Protein AF-A0A6B8KCM3-F1 (afdb_monomer_lite)

Structure (mmCIF, N/CA/C/O backbone):
data_AF-A0A6B8KCM3-F1
#
_entry.id   AF-A0A6B8KCM3-F1
#
loop_
_atom_site.group_PDB
_atom_site.id
_atom_site.type_symbol
_atom_site.label_atom_id
_atom_site.label_alt_id
_atom_site.label_comp_id
_atom_site.label_asym_id
_atom_site.label_entity_id
_atom_site.label_seq_id
_atom_site.pdbx_PDB_ins_code
_atom_site.Cartn_x
_atom_site.Cartn_y
_atom_site.Cartn_z
_atom_site.occupancy
_atom_site.B_iso_or_equiv
_atom_site.auth_seq_id
_atom_site.auth_comp_id
_atom_site.auth_asym_id
_atom_site.auth_atom_id
_atom_site.pdbx_PDB_model_num
ATOM 1 N N . MET A 1 1 ? 12.483 -3.477 9.100 1.00 58.72 1 MET A N 1
ATOM 2 C CA . MET A 1 1 ? 11.505 -4.014 10.071 1.00 58.72 1 MET A CA 1
ATOM 3 C C . MET A 1 1 ? 10.202 -4.255 9.325 1.00 58.72 1 MET A C 1
ATOM 5 O O . MET A 1 1 ? 9.975 -3.520 8.370 1.00 58.72 1 MET A O 1
ATOM 9 N N . PRO A 1 2 ? 9.419 -5.296 9.653 1.00 71.31 2 PRO A N 1
ATOM 10 C CA . PRO A 1 2 ? 8.097 -5.471 9.056 1.00 71.31 2 PRO A CA 1
ATOM 11 C C . PRO A 1 2 ? 7.223 -4.266 9.411 1.00 71.31 2 PRO A C 1
ATOM 13 O O . PRO A 1 2 ? 7.267 -3.801 10.551 1.00 71.31 2 PRO A O 1
ATOM 16 N N . ILE A 1 3 ? 6.487 -3.748 8.431 1.00 84.25 3 ILE A N 1
ATOM 17 C CA . ILE A 1 3 ? 5.537 -2.658 8.658 1.00 84.25 3 ILE A CA 1
ATOM 18 C C . ILE A 1 3 ? 4.407 -3.201 9.518 1.00 84.25 3 ILE A C 1
ATOM 20 O O . ILE A 1 3 ? 3.905 -4.296 9.265 1.00 84.25 3 ILE A O 1
ATOM 24 N N . LYS A 1 4 ? 4.004 -2.460 10.546 1.00 88.00 4 LYS A N 1
ATOM 25 C CA . LYS A 1 4 ? 2.837 -2.833 11.337 1.00 88.00 4 LYS A CA 1
ATOM 26 C C . LYS A 1 4 ? 1.562 -2.456 10.579 1.00 88.00 4 LYS A C 1
ATOM 28 O O . LYS A 1 4 ? 1.525 -1.415 9.929 1.00 88.00 4 LYS A O 1
ATOM 33 N N . PRO A 1 5 ? 0.475 -3.236 10.693 1.00 86.81 5 PRO A N 1
ATOM 34 C CA . PRO A 1 5 ? -0.792 -2.916 10.029 1.00 86.81 5 PRO A CA 1
ATOM 35 C C . PRO A 1 5 ? -1.327 -1.514 10.361 1.00 86.81 5 PRO A C 1
ATOM 37 O O . PRO A 1 5 ? -1.932 -0.874 9.508 1.00 86.81 5 PRO A O 1
ATOM 40 N N . GLU A 1 6 ? -1.083 -1.029 11.581 1.00 86.62 6 GLU A N 1
ATOM 41 C CA . GLU A 1 6 ? -1.438 0.323 12.041 1.00 86.62 6 GLU A CA 1
ATOM 42 C C . GLU A 1 6 ? -0.651 1.461 11.370 1.00 86.62 6 GLU A C 1
ATOM 44 O O . GLU A 1 6 ? -1.097 2.606 11.375 1.00 86.62 6 GLU A O 1
ATOM 49 N N . GLU A 1 7 ? 0.493 1.162 10.755 1.00 88.06 7 GLU A N 1
ATOM 50 C CA . GLU A 1 7 ? 1.303 2.135 10.013 1.00 88.06 7 GLU A CA 1
ATOM 51 C C . GLU A 1 7 ? 0.838 2.283 8.555 1.00 88.06 7 GLU A C 1
ATOM 53 O O . GLU A 1 7 ? 1.314 3.166 7.842 1.00 88.06 7 GLU A O 1
ATOM 58 N N . ILE A 1 8 ? -0.100 1.441 8.101 1.00 90.56 8 ILE A N 1
ATOM 59 C CA . ILE A 1 8 ? -0.677 1.505 6.756 1.00 90.56 8 ILE A CA 1
ATOM 60 C C . ILE A 1 8 ? -1.725 2.613 6.717 1.00 90.56 8 ILE A C 1
ATOM 62 O O . ILE A 1 8 ? -2.813 2.480 7.279 1.00 90.56 8 ILE A O 1
ATOM 66 N N . GLN A 1 9 ? -1.412 3.700 6.014 1.00 91.31 9 GLN A N 1
ATOM 67 C CA . GLN A 1 9 ? -2.276 4.877 5.944 1.00 91.31 9 GLN A CA 1
ATOM 68 C C . GLN A 1 9 ? -2.719 5.187 4.508 1.00 91.31 9 GLN A C 1
ATOM 70 O O . GLN A 1 9 ? -1.937 5.008 3.571 1.00 91.31 9 GLN A O 1
ATOM 75 N N . PRO A 1 10 ? -3.954 5.687 4.306 1.00 92.19 10 PRO A N 1
ATOM 76 C CA . PRO A 1 10 ? -4.387 6.223 3.019 1.00 92.19 10 PRO A CA 1
ATOM 77 C C . PRO A 1 10 ? -3.441 7.311 2.498 1.00 92.19 10 PRO A C 1
ATOM 79 O O . PRO A 1 10 ? -2.939 8.130 3.264 1.00 92.19 10 PRO A O 1
ATOM 82 N N . GLY A 1 11 ? -3.206 7.328 1.187 1.00 89.44 11 GLY A N 1
ATOM 83 C CA . GLY A 1 11 ? -2.317 8.288 0.529 1.00 89.44 11 GLY A CA 1
ATOM 84 C C . GLY A 1 11 ? -0.825 7.971 0.657 1.00 89.44 11 GLY A C 1
ATOM 85 O O . GLY A 1 11 ? -0.012 8.669 0.057 1.00 89.44 11 GLY A O 1
ATOM 86 N N . LY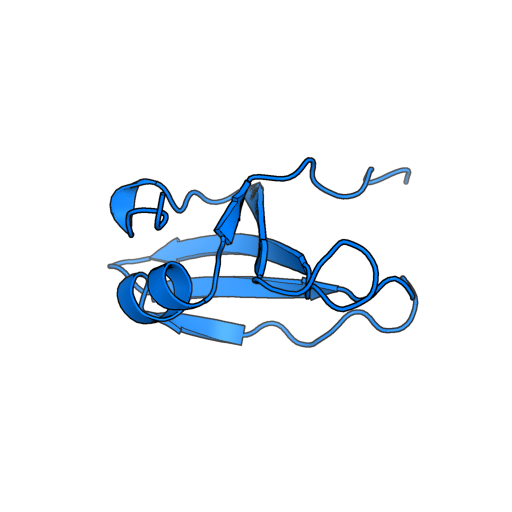S A 1 12 ? -0.450 6.922 1.399 1.00 91.62 12 LYS A N 1
ATOM 87 C CA . LYS A 1 12 ? 0.930 6.438 1.476 1.00 91.62 12 LYS A CA 1
ATOM 88 C C . LYS A 1 12 ? 1.224 5.410 0.396 1.00 91.62 12 LYS A C 1
ATOM 90 O O . LYS A 1 12 ? 0.328 4.716 -0.092 1.00 91.62 12 LYS A O 1
ATOM 95 N N . CYS A 1 13 ? 2.503 5.299 0.059 1.00 91.19 13 CYS A N 1
ATOM 96 C CA . CYS A 1 13 ? 2.985 4.356 -0.931 1.00 91.19 13 CYS A CA 1
ATOM 97 C C . CYS A 1 13 ? 4.025 3.422 -0.331 1.00 91.19 13 CYS A C 1
ATOM 99 O O . CYS A 1 13 ? 4.870 3.830 0.461 1.00 91.19 13 CYS A O 1
ATOM 101 N N . TYR A 1 14 ? 3.967 2.154 -0.717 1.00 91.00 14 TYR A N 1
ATOM 102 C CA . TYR A 1 14 ? 4.824 1.108 -0.176 1.00 91.00 14 TYR A CA 1
ATOM 103 C C . TYR A 1 14 ? 5.411 0.268 -1.301 1.00 91.00 14 TYR A C 1
ATOM 105 O O . TYR A 1 14 ? 4.865 0.216 -2.402 1.00 91.00 14 TYR A O 1
ATOM 113 N N . ARG A 1 15 ? 6.520 -0.415 -1.017 1.00 88.81 15 ARG A N 1
ATOM 114 C CA . ARG A 1 15 ? 7.074 -1.444 -1.905 1.00 88.81 15 ARG A CA 1
ATOM 115 C C . ARG A 1 15 ? 7.192 -2.791 -1.207 1.00 88.81 15 ARG A C 1
ATOM 117 O O . ARG A 1 15 ? 7.447 -2.819 -0.000 1.00 88.81 15 ARG A O 1
ATOM 124 N N . SER A 1 16 ? 7.076 -3.882 -1.957 1.00 87.44 16 SER A N 1
ATOM 125 C CA . SER A 1 16 ? 7.357 -5.235 -1.461 1.00 87.44 16 SER A CA 1
ATOM 126 C C . SER A 1 16 ? 8.863 -5.513 -1.357 1.00 87.44 16 SER A C 1
ATOM 128 O O . SER A 1 16 ? 9.716 -4.689 -1.718 1.00 87.44 16 SER A O 1
ATOM 130 N N . LYS A 1 17 ? 9.215 -6.681 -0.811 1.00 79.50 17 LYS A N 1
ATOM 131 C CA . LYS A 1 17 ? 10.588 -7.209 -0.863 1.00 79.50 17 LYS A CA 1
ATOM 132 C C . LYS A 1 17 ? 10.915 -7.636 -2.304 1.00 79.50 17 LYS A C 1
ATOM 134 O O . LYS A 1 17 ? 10.068 -8.213 -2.967 1.00 79.50 17 LYS A O 1
ATOM 139 N N . GLY A 1 18 ? 12.138 -7.378 -2.777 1.00 68.44 18 GLY A N 1
ATOM 140 C CA . GLY A 1 18 ? 12.540 -7.759 -4.147 1.00 68.44 18 GLY A CA 1
ATOM 141 C C . GLY A 1 18 ? 13.671 -6.945 -4.791 1.00 68.44 18 GLY A C 1
ATOM 142 O O . GLY A 1 18 ? 14.086 -7.247 -5.905 1.00 68.44 18 GLY A O 1
ATOM 143 N N . GLY A 1 19 ? 14.211 -5.925 -4.115 1.00 64.94 19 GLY A N 1
ATOM 144 C CA . GLY A 1 19 ? 15.139 -4.979 -4.756 1.00 64.94 19 GLY A CA 1
ATOM 145 C C . GLY A 1 19 ? 14.404 -4.040 -5.720 1.00 64.94 19 GLY A C 1
ATOM 146 O O . GLY A 1 19 ? 13.228 -4.229 -5.994 1.00 64.94 19 GLY A O 1
ATOM 147 N N . GLU A 1 20 ? 15.058 -2.985 -6.201 1.00 65.12 20 GLU A N 1
ATOM 148 C CA . GLU A 1 20 ? 14.376 -1.891 -6.919 1.00 65.12 20 GLU A CA 1
ATOM 149 C C . GLU A 1 20 ? 13.707 -2.315 -8.237 1.00 65.12 20 GLU A C 1
ATOM 151 O O . GLU A 1 20 ? 12.684 -1.748 -8.614 1.00 65.12 20 GLU A O 1
ATOM 156 N N . ILE A 1 21 ? 14.252 -3.348 -8.886 1.00 67.19 21 ILE A N 1
ATOM 157 C CA . ILE A 1 21 ? 13.786 -3.861 -10.180 1.00 67.19 21 ILE A CA 1
ATOM 158 C C . ILE A 1 21 ? 12.647 -4.881 -10.016 1.00 67.19 21 ILE A C 1
ATOM 160 O O . ILE A 1 21 ? 11.736 -4.892 -10.836 1.00 67.19 21 ILE A O 1
ATOM 164 N N . ASN A 1 22 ? 12.658 -5.701 -8.956 1.00 69.88 22 ASN A N 1
ATOM 165 C CA . ASN A 1 22 ? 11.662 -6.770 -8.768 1.00 69.88 22 ASN A CA 1
ATOM 166 C C . ASN A 1 22 ? 10.644 -6.482 -7.653 1.00 69.88 22 ASN A C 1
ATOM 168 O O . ASN A 1 22 ? 9.790 -7.320 -7.382 1.00 69.88 22 ASN A O 1
ATOM 172 N N . SER A 1 23 ? 10.732 -5.334 -6.971 1.00 76.56 23 SER A N 1
ATOM 173 C CA . SER A 1 23 ? 9.734 -4.943 -5.973 1.00 76.56 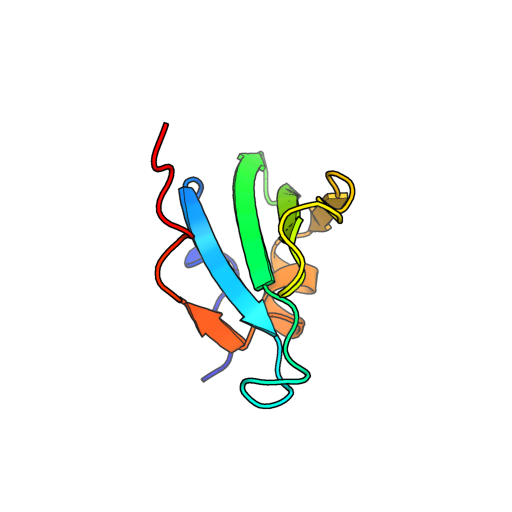23 SER A CA 1
ATOM 174 C C . SER A 1 23 ? 8.499 -4.351 -6.642 1.00 76.56 23 SER A C 1
ATOM 176 O O . SER A 1 23 ? 8.597 -3.355 -7.364 1.00 76.56 23 SER A O 1
ATOM 178 N N . GLU A 1 24 ? 7.338 -4.896 -6.310 1.00 83.25 24 GLU A N 1
ATOM 179 C CA . GLU A 1 24 ? 6.053 -4.279 -6.614 1.00 83.25 24 GLU A CA 1
ATOM 180 C C . GLU A 1 24 ? 5.852 -3.026 -5.757 1.00 83.25 24 GLU A C 1
ATOM 182 O O . GLU A 1 24 ? 6.335 -2.941 -4.621 1.00 83.25 24 GLU A O 1
ATOM 187 N N . LYS A 1 25 ? 5.139 -2.041 -6.308 1.00 86.75 25 LYS A N 1
ATOM 188 C CA . LYS A 1 25 ? 4.842 -0.765 -5.655 1.00 86.75 25 LYS A CA 1
ATOM 189 C C . LYS A 1 25 ? 3.333 -0.600 -5.537 1.00 86.75 25 LYS A C 1
ATOM 191 O O . LYS A 1 25 ? 2.601 -0.973 -6.449 1.00 86.75 25 LYS A O 1
ATOM 196 N N . TYR A 1 26 ? 2.884 -0.031 -4.425 1.00 88.00 26 TYR A N 1
ATOM 197 C CA . TYR A 1 26 ? 1.472 0.055 -4.058 1.00 88.00 26 TYR A CA 1
ATOM 198 C C . TYR A 1 26 ? 1.136 1.456 -3.520 1.00 88.00 26 TYR A C 1
ATOM 200 O O . TYR A 1 26 ? 1.892 1.971 -2.700 1.00 88.00 26 TYR A O 1
ATOM 208 N N . THR A 1 27 ? 0.009 2.061 -3.925 1.00 91.06 27 THR A N 1
ATOM 209 C CA . THR A 1 27 ? -0.596 3.268 -3.298 1.00 91.06 27 THR A CA 1
ATOM 210 C C . THR A 1 27 ? -1.758 2.766 -2.491 1.00 91.06 27 THR A C 1
ATOM 212 O O . THR A 1 27 ? -2.635 2.089 -3.029 1.00 91.06 27 THR A O 1
ATOM 215 N N . ILE A 1 28 ? -1.819 3.167 -1.232 1.00 92.94 28 ILE A N 1
ATOM 216 C CA . ILE A 1 28 ? -2.996 2.944 -0.414 1.00 92.94 28 ILE A CA 1
ATOM 217 C C . ILE A 1 28 ? -4.034 4.004 -0.754 1.00 92.94 28 ILE A C 1
ATOM 219 O O . ILE A 1 28 ? -3.814 5.198 -0.568 1.00 92.94 28 ILE A O 1
ATOM 223 N N . ILE A 1 29 ? -5.178 3.563 -1.258 1.00 92.06 29 ILE A N 1
ATOM 224 C CA . ILE A 1 29 ? -6.292 4.437 -1.624 1.00 92.06 29 ILE A CA 1
ATOM 225 C C . ILE A 1 29 ? -7.141 4.723 -0.390 1.00 92.06 29 ILE A C 1
ATOM 227 O O . ILE A 1 29 ? -7.478 5.871 -0.116 1.00 92.06 29 ILE A O 1
ATOM 231 N N . SER A 1 30 ? -7.486 3.681 0.361 1.00 93.69 30 SER A N 1
ATOM 232 C CA . SER A 1 30 ? -8.319 3.801 1.552 1.00 93.69 30 SER A CA 1
ATOM 233 C C . SER A 1 30 ? -8.058 2.657 2.523 1.00 93.69 30 SER A C 1
ATOM 235 O O . SER A 1 30 ? -7.586 1.583 2.149 1.00 93.69 30 SER A O 1
ATOM 237 N N . VAL A 1 31 ? -8.385 2.899 3.791 1.00 92.50 31 VAL A N 1
ATOM 238 C CA . VAL A 1 31 ? -8.375 1.892 4.851 1.00 92.50 31 VAL A CA 1
ATOM 239 C C . VAL A 1 31 ? -9.710 1.987 5.578 1.00 92.50 31 VAL A C 1
ATOM 241 O O . VAL A 1 31 ? -10.096 3.054 6.047 1.00 92.50 31 VAL A O 1
ATOM 244 N N . THR A 1 32 ? -10.463 0.894 5.639 1.00 92.62 32 THR A N 1
ATOM 245 C CA . THR A 1 32 ? -11.795 0.852 6.254 1.00 92.62 32 THR A CA 1
ATOM 246 C C . THR A 1 32 ? -11.929 -0.416 7.080 1.00 92.62 32 THR A C 1
ATOM 248 O O . THR A 1 32 ? -11.896 -1.517 6.541 1.00 92.62 32 THR A O 1
ATOM 251 N N . ARG A 1 33 ? -12.070 -0.268 8.406 1.00 89.56 33 ARG A N 1
ATOM 252 C CA . ARG A 1 33 ? -12.227 -1.390 9.358 1.00 89.56 33 ARG A CA 1
ATOM 253 C C . ARG A 1 33 ? -11.169 -2.498 9.187 1.00 89.56 33 ARG A C 1
ATOM 255 O O . ARG A 1 33 ? -11.481 -3.680 9.268 1.00 89.56 33 ARG A O 1
ATOM 262 N N . GLY A 1 34 ? -9.919 -2.118 8.922 1.00 87.12 34 GLY A N 1
ATOM 263 C CA . GLY A 1 34 ? -8.816 -3.064 8.717 1.00 87.12 34 GLY 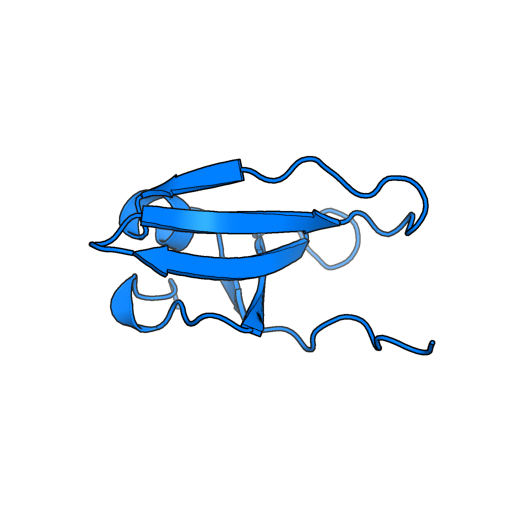A CA 1
ATOM 264 C C . GLY A 1 34 ? -8.755 -3.700 7.325 1.00 87.12 34 GLY A C 1
ATOM 265 O O . GLY A 1 34 ? -7.886 -4.537 7.096 1.00 87.12 34 GLY A O 1
ATOM 266 N N . IL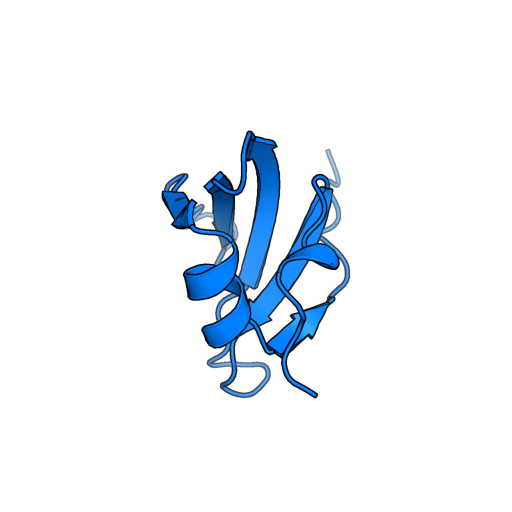E A 1 35 ? -9.624 -3.303 6.391 1.00 92.56 35 ILE A N 1
ATOM 267 C CA . ILE A 1 35 ? -9.502 -3.616 4.964 1.00 92.56 35 ILE A CA 1
ATOM 268 C C . ILE A 1 35 ? -8.794 -2.452 4.282 1.00 92.56 35 ILE A C 1
ATOM 270 O O . ILE A 1 35 ? -9.189 -1.298 4.435 1.00 92.56 35 ILE A O 1
ATOM 274 N N . VAL A 1 36 ? -7.752 -2.760 3.528 1.00 94.00 36 VAL A N 1
ATOM 275 C CA . VAL A 1 36 ? -6.950 -1.815 2.768 1.00 94.00 36 VAL A CA 1
ATOM 276 C C . VAL A 1 36 ? -7.296 -1.957 1.295 1.00 94.00 36 VAL A C 1
ATOM 278 O O . VAL A 1 36 ? -7.167 -3.039 0.723 1.00 94.00 36 VAL A O 1
ATOM 281 N N . THR A 1 37 ? -7.716 -0.855 0.683 1.00 93.81 37 THR A N 1
ATOM 282 C CA . THR A 1 37 ? -7.794 -0.737 -0.772 1.00 93.81 37 THR A CA 1
ATOM 283 C C . THR A 1 37 ? -6.478 -0.157 -1.255 1.00 93.81 37 THR A C 1
ATOM 285 O O . THR A 1 37 ? -6.130 0.966 -0.885 1.00 93.81 37 THR A O 1
ATOM 288 N N . TYR A 1 38 ? -5.753 -0.889 -2.090 1.00 91.00 38 TYR A N 1
ATOM 289 C CA . TYR A 1 38 ? -4.534 -0.391 -2.713 1.00 91.00 38 TYR A CA 1
ATOM 290 C C . TYR A 1 38 ? -4.588 -0.543 -4.229 1.00 91.00 38 TYR A C 1
ATOM 292 O O . TYR A 1 38 ? -5.364 -1.323 -4.780 1.00 91.00 38 TYR A O 1
ATOM 300 N N . GLN A 1 39 ? -3.747 0.222 -4.906 1.00 88.12 39 GLN A N 1
ATOM 301 C CA . GLN A 1 39 ? -3.485 0.083 -6.329 1.00 88.12 39 GLN A CA 1
ATOM 302 C C . GLN A 1 39 ? -2.008 -0.224 -6.515 1.00 88.12 39 GLN A C 1
ATOM 304 O O . GLN A 1 39 ? -1.172 0.523 -6.005 1.00 88.12 39 GLN A O 1
ATOM 309 N N . SER A 1 40 ? -1.688 -1.310 -7.217 1.00 84.12 40 SER A N 1
ATOM 310 C CA . SER A 1 40 ? -0.312 -1.569 -7.628 1.00 84.12 40 SER A CA 1
ATOM 311 C C . SER A 1 40 ? 0.036 -0.788 -8.896 1.00 84.12 40 SER A C 1
ATOM 313 O O . SER A 1 40 ? -0.805 -0.557 -9.768 1.00 84.12 40 SER A O 1
ATOM 315 N N . TRP A 1 41 ? 1.294 -0.380 -9.018 1.00 77.25 41 TRP A N 1
ATOM 316 C CA . TRP A 1 41 ? 1.868 0.006 -10.304 1.00 77.25 41 TRP A CA 1
ATOM 317 C C . TRP A 1 41 ? 3.193 -0.696 -10.501 1.00 77.25 41 TRP A C 1
ATOM 319 O O . TRP A 1 41 ? 3.959 -0.956 -9.569 1.00 77.25 41 TRP A O 1
ATOM 329 N N . THR A 1 42 ? 3.454 -0.980 -11.765 1.00 67.81 42 THR A N 1
ATOM 330 C CA . THR A 1 42 ? 4.755 -1.445 -12.219 1.00 67.81 42 THR A CA 1
ATOM 331 C C . THR A 1 42 ? 5.594 -0.239 -12.650 1.00 67.81 42 THR A C 1
ATOM 333 O O . THR A 1 42 ? 5.128 0.901 -12.621 1.00 67.81 42 THR A O 1
ATOM 336 N N . THR A 1 43 ? 6.852 -0.458 -13.026 1.00 58.94 43 THR A N 1
ATOM 337 C CA . THR A 1 43 ? 7.688 0.565 -13.680 1.00 58.94 43 THR A CA 1
ATOM 338 C C . THR A 1 43 ? 7.091 1.076 -14.993 1.00 58.94 43 THR A C 1
ATOM 340 O O . THR A 1 43 ? 7.460 2.156 -15.440 1.00 58.94 43 THR A O 1
ATOM 343 N N . ASP A 1 44 ? 6.146 0.341 -15.580 1.00 57.31 44 ASP A N 1
ATOM 344 C CA . ASP A 1 44 ? 5.333 0.791 -16.701 1.00 57.31 44 ASP A CA 1
ATOM 345 C C . ASP A 1 44 ? 4.058 1.476 -16.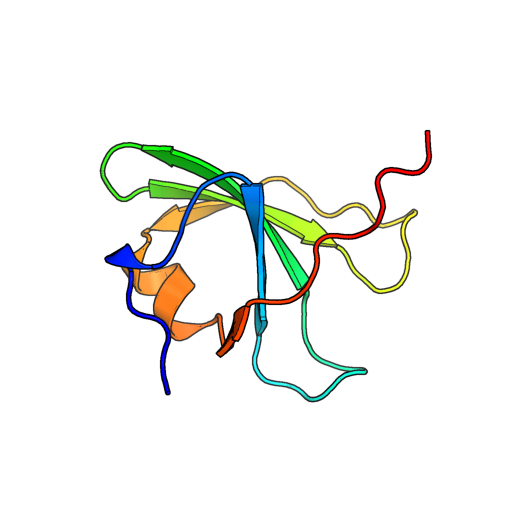178 1.00 57.31 44 ASP A C 1
ATOM 347 O O . ASP A 1 44 ? 3.128 0.823 -15.688 1.00 57.31 44 ASP A O 1
ATOM 351 N N . ALA A 1 45 ? 4.022 2.808 -16.285 1.00 52.72 45 ALA A N 1
ATOM 352 C CA . ALA A 1 45 ? 2.883 3.644 -15.898 1.00 52.72 45 ALA A CA 1
ATOM 353 C C . ALA A 1 45 ? 1.613 3.362 -16.727 1.00 52.72 45 ALA A C 1
ATOM 355 O O . ALA A 1 45 ? 0.511 3.692 -16.297 1.00 52.72 45 ALA A O 1
ATOM 356 N N . SER A 1 46 ? 1.751 2.714 -17.887 1.00 52.88 46 SER A N 1
ATOM 357 C CA . SER A 1 46 ? 0.646 2.302 -18.764 1.00 52.88 46 SER A CA 1
ATOM 358 C C . SER A 1 46 ? 0.004 0.991 -18.300 1.00 52.88 46 SER A C 1
ATOM 360 O O . SER A 1 46 ? -1.126 0.681 -18.672 1.00 52.88 46 SER A O 1
ATOM 362 N N . ARG A 1 47 ? 0.698 0.224 -17.448 1.00 52.44 47 ARG A N 1
ATOM 363 C CA . ARG A 1 47 ? 0.200 -1.002 -16.803 1.00 52.44 47 ARG A CA 1
ATOM 364 C C . ARG A 1 47 ? -0.290 -0.710 -15.387 1.00 52.44 47 ARG A C 1
ATOM 366 O O . ARG A 1 47 ? 0.095 -1.384 -14.424 1.00 52.44 47 ARG A O 1
ATOM 373 N N . LEU A 1 48 ? -1.138 0.314 -15.261 1.00 53.59 48 LEU A N 1
ATOM 374 C CA . LEU A 1 48 ? -1.877 0.596 -14.032 1.00 53.59 48 LEU A CA 1
ATOM 375 C C . LEU A 1 48 ? -2.648 -0.659 -13.640 1.00 53.59 48 LEU A C 1
ATOM 377 O O . LEU A 1 48 ? -3.589 -1.082 -14.309 1.00 53.59 48 LEU A O 1
ATOM 381 N N . SER A 1 49 ? -2.180 -1.288 -12.572 1.00 62.72 49 SER A N 1
ATOM 382 C CA . SER A 1 49 ? -2.706 -2.560 -12.128 1.00 62.72 49 SER A CA 1
ATOM 383 C C . SER A 1 49 ? -3.954 -2.315 -11.285 1.00 62.72 49 SER A C 1
ATOM 385 O O . SER A 1 49 ? -4.171 -1.236 -10.725 1.00 62.72 49 SER A O 1
ATOM 387 N N . LEU A 1 50 ? -4.831 -3.309 -11.299 1.00 69.94 50 LEU A N 1
ATOM 388 C CA . LEU A 1 50 ? -6.173 -3.275 -10.735 1.00 69.94 50 LEU A CA 1
ATO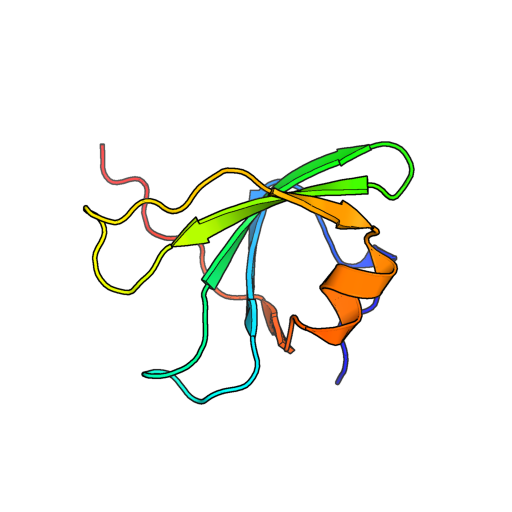M 389 C C . LEU A 1 50 ? -6.180 -2.797 -9.272 1.00 69.94 50 LEU A C 1
ATOM 391 O O . LEU A 1 50 ? -5.223 -2.992 -8.521 1.00 69.94 50 LEU A O 1
ATOM 395 N N . ARG A 1 51 ? -7.290 -2.179 -8.853 1.00 82.69 51 ARG A N 1
ATOM 396 C CA . ARG A 1 51 ? -7.530 -1.906 -7.431 1.00 82.69 51 ARG A CA 1
ATOM 397 C C . ARG A 1 51 ? -7.817 -3.222 -6.717 1.00 82.69 51 ARG A C 1
ATOM 399 O O . ARG A 1 51 ? -8.714 -3.955 -7.131 1.00 82.69 51 ARG A O 1
ATOM 406 N N . THR A 1 52 ? -7.111 -3.463 -5.622 1.00 87.75 52 THR A N 1
ATOM 407 C CA . THR A 1 52 ? -7.232 -4.684 -4.823 1.00 87.75 52 THR A CA 1
ATOM 408 C C . THR A 1 52 ? -7.624 -4.337 -3.394 1.00 87.75 52 THR A C 1
ATOM 410 O O . THR A 1 52 ? -7.108 -3.384 -2.809 1.00 87.75 52 THR A O 1
ATOM 413 N N . ASN A 1 53 ? -8.535 -5.130 -2.829 1.00 91.19 53 ASN A N 1
ATOM 414 C CA . ASN A 1 53 ? -8.936 -5.059 -1.427 1.00 91.19 53 ASN A CA 1
ATOM 415 C C . ASN A 1 53 ? -8.300 -6.219 -0.665 1.00 91.19 53 ASN A C 1
ATOM 417 O O . ASN A 1 53 ? -8.456 -7.372 -1.060 1.00 91.19 53 ASN A O 1
ATOM 421 N N . VAL A 1 54 ? -7.613 -5.929 0.434 1.00 92.50 54 VAL A N 1
ATOM 422 C CA . VAL A 1 54 ? -6.950 -6.946 1.259 1.00 92.50 54 VAL A CA 1
ATOM 423 C C . VAL A 1 54 ? -7.022 -6.567 2.735 1.00 92.50 54 VAL A C 1
ATOM 425 O O . VAL A 1 54 ? -7.172 -5.398 3.075 1.00 92.50 54 VAL A O 1
ATOM 428 N N . GLY A 1 55 ? -6.900 -7.530 3.646 1.00 93.81 55 GLY A N 1
ATOM 429 C CA . GLY A 1 55 ? -6.740 -7.219 5.067 1.00 93.81 55 GLY A CA 1
ATOM 430 C C . GLY A 1 55 ? -5.409 -6.509 5.347 1.00 93.81 55 GLY A C 1
ATOM 431 O O . GLY A 1 55 ? -4.373 -6.896 4.810 1.00 93.81 55 GLY A O 1
ATOM 432 N N . ALA A 1 56 ? -5.410 -5.518 6.242 1.00 91.06 56 ALA A N 1
ATOM 433 C CA . ALA A 1 56 ? -4.220 -4.751 6.624 1.00 91.06 56 ALA A CA 1
ATOM 434 C C . ALA A 1 56 ? -3.084 -5.642 7.148 1.00 91.06 56 ALA A C 1
ATOM 436 O O . ALA A 1 56 ? -1.920 -5.385 6.865 1.00 91.06 56 ALA A O 1
ATOM 437 N N . LYS A 1 57 ? -3.424 -6.724 7.864 1.00 90.94 57 LYS A N 1
ATOM 438 C CA . LYS A 1 57 ? -2.453 -7.723 8.337 1.00 90.94 57 LYS A CA 1
ATOM 439 C C . LYS A 1 57 ? -1.754 -8.442 7.185 1.00 90.94 57 LYS A C 1
ATOM 441 O O . LYS A 1 57 ? -0.535 -8.483 7.160 1.00 90.94 57 LYS A O 1
ATOM 446 N N . ALA A 1 58 ? -2.519 -8.941 6.217 1.00 89.56 58 ALA A N 1
ATOM 447 C CA . ALA A 1 58 ? -1.955 -9.624 5.057 1.00 89.56 58 ALA A CA 1
ATOM 448 C C . ALA A 1 58 ? -1.121 -8.666 4.190 1.00 89.56 58 ALA A C 1
ATOM 450 O O . ALA A 1 58 ? -0.062 -9.040 3.700 1.00 89.56 58 ALA A O 1
ATOM 451 N N . LEU A 1 59 ? -1.543 -7.403 4.051 1.00 89.38 59 LEU A N 1
ATOM 452 C CA . LEU A 1 59 ? -0.741 -6.410 3.336 1.00 89.38 59 LEU A CA 1
ATOM 453 C C . LEU A 1 59 ? 0.582 -6.113 4.051 1.00 89.38 59 LEU A C 1
ATOM 455 O O . LEU A 1 59 ? 1.621 -6.064 3.397 1.00 89.38 59 LEU A O 1
ATOM 459 N N . ALA A 1 60 ? 0.547 -5.953 5.377 1.00 90.25 60 ALA A N 1
ATOM 460 C CA . ALA A 1 60 ? 1.714 -5.706 6.225 1.00 90.25 60 ALA A CA 1
ATOM 461 C C . ALA A 1 60 ? 2.798 -6.797 6.109 1.00 90.25 60 ALA A C 1
ATOM 463 O O . ALA A 1 60 ? 3.984 -6.499 6.235 1.00 90.25 60 ALA A O 1
ATOM 464 N N . GLU A 1 61 ? 2.412 -8.045 5.830 1.00 89.19 61 GLU A N 1
ATOM 465 C CA . GLU A 1 61 ? 3.352 -9.156 5.616 1.00 89.19 61 GLU A CA 1
ATOM 466 C C . GLU A 1 61 ? 4.109 -9.055 4.282 1.00 89.19 61 GLU A C 1
ATOM 468 O O . GLU A 1 61 ? 5.244 -9.531 4.170 1.00 89.19 61 GLU A O 1
ATOM 473 N N . VAL A 1 62 ? 3.502 -8.416 3.278 1.00 86.06 62 VAL A N 1
ATOM 474 C CA . VAL A 1 62 ? 4.049 -8.296 1.917 1.00 86.06 62 VAL A CA 1
ATOM 475 C C . VAL A 1 62 ? 4.867 -7.016 1.748 1.00 86.06 62 VAL A C 1
ATOM 477 O O . VAL A 1 62 ? 5.933 -7.026 1.118 1.00 86.06 62 VAL A O 1
ATOM 480 N N . ILE A 1 63 ? 4.387 -5.900 2.301 1.00 88.81 63 ILE A N 1
ATOM 481 C CA . ILE A 1 63 ? 5.056 -4.604 2.176 1.00 88.81 63 ILE A CA 1
ATOM 482 C C . ILE A 1 63 ? 6.281 -4.521 3.087 1.00 88.81 63 ILE A C 1
ATOM 484 O O . ILE A 1 63 ? 6.306 -4.994 4.220 1.00 88.81 63 ILE A O 1
ATOM 488 N N . TYR A 1 64 ? 7.332 -3.896 2.571 1.00 87.50 64 TYR A N 1
ATOM 489 C CA . TYR A 1 64 ? 8.627 -3.840 3.233 1.00 87.50 64 TYR A CA 1
ATOM 490 C C . TYR A 1 64 ? 8.978 -2.450 3.751 1.00 87.50 64 TYR A C 1
ATOM 492 O O . TYR A 1 64 ? 9.492 -2.314 4.858 1.00 87.50 64 TYR A O 1
ATOM 500 N N . LYS A 1 65 ? 8.764 -1.419 2.930 1.00 88.25 65 LYS A N 1
ATOM 501 C CA . LYS A 1 65 ? 9.070 -0.037 3.306 1.00 88.25 65 LYS A CA 1
ATOM 502 C C . LYS A 1 65 ? 8.127 0.946 2.628 1.00 88.25 65 LYS A C 1
ATOM 504 O O . LYS A 1 65 ? 7.691 0.695 1.501 1.00 88.25 65 LYS A O 1
ATOM 509 N N . GLU A 1 66 ? 7.886 2.067 3.298 1.00 90.06 66 GLU A N 1
ATOM 510 C CA . GLU A 1 66 ? 7.291 3.252 2.685 1.00 90.06 66 GLU A CA 1
ATOM 511 C C . GLU A 1 66 ? 8.244 3.809 1.612 1.00 90.06 66 GLU A C 1
ATOM 513 O O . GLU A 1 66 ? 9.474 3.753 1.737 1.00 90.06 66 GLU A O 1
ATOM 518 N N . ILE A 1 67 ? 7.664 4.295 0.521 1.00 89.06 67 ILE A N 1
ATOM 519 C CA . ILE A 1 67 ? 8.347 4.959 -0.586 1.00 89.06 67 ILE A CA 1
ATOM 520 C C . ILE A 1 67 ? 7.578 6.227 -0.962 1.00 89.06 67 ILE A C 1
ATOM 522 O O . ILE A 1 67 ? 6.373 6.304 -0.712 1.00 89.06 67 ILE A O 1
ATOM 526 N N . PRO A 1 68 ? 8.234 7.213 -1.595 1.00 88.00 68 PRO A N 1
ATOM 527 C CA . PRO A 1 68 ? 7.515 8.324 -2.197 1.00 88.00 68 PRO A CA 1
ATOM 528 C C . PRO A 1 68 ? 6.506 7.802 -3.224 1.00 88.00 68 PRO A C 1
ATOM 530 O O . PRO A 1 68 ? 6.799 6.894 -4.011 1.00 88.00 68 PRO A O 1
ATOM 533 N N . CYS A 1 69 ? 5.307 8.373 -3.194 1.00 85.31 69 CYS A N 1
ATOM 534 C CA . CYS A 1 69 ? 4.308 8.122 -4.217 1.00 85.31 69 CYS A CA 1
ATOM 535 C C . CYS A 1 69 ? 4.784 8.675 -5.564 1.00 85.31 69 CYS A C 1
ATOM 537 O O . CYS A 1 69 ? 5.497 9.682 -5.577 1.00 85.31 69 CYS A O 1
ATOM 539 N N . PRO A 1 70 ? 4.416 8.039 -6.690 1.00 77.69 70 PRO A N 1
ATOM 540 C CA . PRO A 1 70 ? 4.720 8.587 -8.002 1.00 77.69 70 PRO A CA 1
ATOM 541 C C . PRO A 1 70 ? 4.159 10.006 -8.082 1.00 77.69 70 PRO A C 1
ATOM 543 O O . PRO A 1 70 ? 3.019 10.246 -7.668 1.00 77.69 70 PRO A O 1
ATOM 546 N N . SER A 1 71 ? 4.972 10.940 -8.578 1.00 68.12 71 SER A N 1
ATOM 547 C CA . SER A 1 71 ? 4.526 12.303 -8.828 1.00 68.12 71 SER A CA 1
ATOM 548 C C . SER A 1 71 ? 3.292 12.231 -9.718 1.00 68.12 71 SER A C 1
ATOM 550 O O . SER A 1 71 ? 3.353 11.722 -10.836 1.00 68.12 71 SER A O 1
ATOM 552 N N . ARG A 1 72 ? 2.153 12.710 -9.213 1.00 58.00 72 ARG A N 1
ATOM 553 C CA . ARG A 1 72 ? 0.991 13.015 -10.051 1.00 58.00 72 ARG A CA 1
ATOM 554 C C . ARG A 1 72 ? 1.313 14.291 -10.823 1.00 58.00 72 ARG A C 1
ATOM 556 O O . ARG A 1 72 ? 0.710 15.324 -10.559 1.00 58.00 72 ARG A O 1
ATOM 563 N N . GLU A 1 73 ? 2.317 14.255 -11.693 1.00 43.25 73 GLU A N 1
ATOM 564 C CA . GLU A 1 73 ? 2.455 15.319 -12.682 1.00 43.25 73 GLU A CA 1
ATOM 565 C C . GLU A 1 73 ? 1.263 15.154 -13.624 1.00 43.25 73 GLU A C 1
ATOM 567 O O . GLU A 1 73 ? 1.138 14.153 -14.330 1.00 43.25 73 GLU A O 1
ATOM 572 N N . SER A 1 74 ? 0.298 16.055 -13.430 1.00 40.34 74 SER A N 1
ATOM 573 C CA . SER A 1 74 ? -0.883 16.232 -14.273 1.00 40.34 74 SER A CA 1
ATOM 574 C C . SER A 1 74 ? -0.513 17.074 -15.481 1.00 40.34 74 SER A C 1
ATOM 576 O O . SER A 1 74 ? 0.353 17.961 -15.310 1.00 40.34 74 SER A O 1
#

Foldseek 3Di:
DQDDLVNDAAQWKFWFPDPPQGIWIWHFHDADPQKTWIWIDHVPPVCGHDTDIDGSVVVSVGTDDIDDDPPPPD

pLDDT: mean 80.9, std 13.84, range [40.34, 94.0]

Radius of gyration: 11.64 Å; chains: 1; bounding box: 27×26×31 Å

Secondary structure (DSSP, 8-state):
-PPPGGG--TT-EEEESSHHHH--EEEEEEEETTEEEEEEE-S-TT-EEEEEEEEHHHHHHHEEEEEPPPP---

Sequence (74 aa):
MPIKPEEIQPGKCYRSKGGEINSEKYTIISVTRGIVTYQSWTTDASRLSLRTNVGAKALAEVIYKEIPCPSRES

Organism: NCBI:txid391905